Protein AF-A0A4Q3C299-F1 (afdb_monomer_lite)

Secondary structure (DSSP, 8-state):
-----------PPP-----------PPP----PPPPPPGGG--TT--PPPB-SSSSB--TTSS--HHHHHHHHHHHHHHHHHHT-TTS-S-HHHHHHHHHHHTHHHHHHHHHHHHHHHSSHHHHHHHHGGG-

Radius of gyration: 36.2 Å; chains: 1; bounding box: 97×66×63 Å

pLDDT: mean 80.95, std 15.82, range [38.06, 98.0]

Structure (mmCIF, N/CA/C/O backbone):
data_AF-A0A4Q3C299-F1
#
_entry.id   AF-A0A4Q3C299-F1
#
loop_
_atom_site.group_PDB
_atom_site.id
_atom_site.type_symbol
_atom_site.label_atom_id
_atom_site.label_alt_id
_atom_site.label_comp_id
_atom_site.label_asym_id
_atom_site.label_entity_id
_atom_site.label_seq_id
_atom_site.pdbx_PDB_ins_code
_atom_site.Cartn_x
_atom_site.Cartn_y
_atom_site.Cartn_z
_atom_site.occupancy
_atom_site.B_iso_or_equiv
_atom_site.auth_seq_id
_atom_site.auth_comp_id
_atom_site.auth_asym_id
_atom_site.auth_atom_id
_atom_site.pdbx_PDB_model_num
ATOM 1 N N . MET A 1 1 ? 81.603 49.453 -7.550 1.00 40.00 1 MET A N 1
ATOM 2 C CA . MET A 1 1 ? 82.226 50.198 -8.663 1.00 40.00 1 MET A CA 1
ATOM 3 C C . MET A 1 1 ? 81.881 49.449 -9.942 1.00 40.00 1 MET A C 1
ATOM 5 O O . MET A 1 1 ? 82.053 48.240 -9.929 1.00 40.00 1 MET A O 1
ATOM 9 N N . VAL A 1 2 ? 81.439 50.169 -10.985 1.00 38.06 2 VAL A N 1
ATOM 10 C CA . VAL A 1 2 ? 81.205 49.701 -12.375 1.00 38.06 2 VAL A CA 1
ATOM 11 C C . VAL A 1 2 ? 79.932 48.858 -12.584 1.00 38.06 2 VAL A C 1
ATOM 13 O O . VAL A 1 2 ? 79.671 47.953 -11.810 1.00 38.06 2 VAL A O 1
ATOM 16 N N . ALA A 1 3 ? 79.115 49.003 -13.626 1.00 38.19 3 ALA A N 1
ATOM 17 C CA . ALA A 1 3 ? 78.689 50.099 -14.504 1.00 38.19 3 ALA A CA 1
ATOM 18 C C . ALA A 1 3 ? 77.519 49.522 -15.337 1.00 38.19 3 ALA A C 1
ATOM 20 O O . ALA A 1 3 ? 77.477 48.330 -15.625 1.00 38.19 3 ALA A O 1
ATOM 21 N N . THR A 1 4 ? 76.572 50.380 -15.693 1.00 50.41 4 THR A N 1
ATOM 22 C CA . THR A 1 4 ? 75.413 50.185 -16.584 1.00 50.41 4 THR A CA 1
ATOM 23 C C . THR A 1 4 ? 75.704 49.503 -17.927 1.00 50.41 4 THR A C 1
ATOM 25 O O . THR A 1 4 ? 76.757 49.744 -18.507 1.00 50.41 4 THR A O 1
ATOM 28 N N . THR A 1 5 ? 74.712 48.787 -18.484 1.00 46.72 5 THR A N 1
ATOM 29 C CA . THR A 1 5 ? 74.227 48.871 -19.896 1.00 46.72 5 THR A CA 1
ATOM 30 C C . THR A 1 5 ? 73.040 47.900 -20.074 1.00 46.72 5 THR A C 1
ATOM 32 O O . THR A 1 5 ? 73.181 46.696 -19.919 1.00 46.72 5 THR A O 1
ATOM 35 N N . ALA A 1 6 ? 71.793 48.380 -20.087 1.00 48.09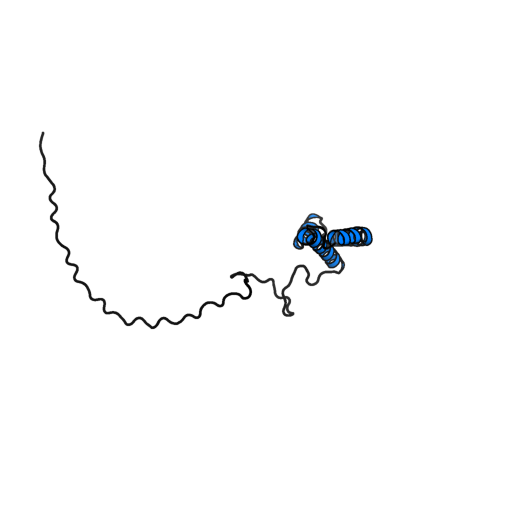 6 ALA A N 1
ATOM 36 C CA . ALA A 1 6 ? 71.033 48.815 -21.269 1.00 48.09 6 ALA A CA 1
ATOM 37 C C . ALA A 1 6 ? 70.837 47.697 -22.317 1.00 48.09 6 ALA A C 1
ATOM 39 O O . ALA A 1 6 ? 71.614 47.560 -23.256 1.00 48.09 6 ALA A O 1
ATOM 40 N N . ALA A 1 7 ? 69.767 46.915 -22.149 1.00 47.50 7 ALA A N 1
ATOM 41 C CA . ALA A 1 7 ? 69.290 45.960 -23.142 1.00 47.50 7 ALA A CA 1
ATOM 42 C C . ALA A 1 7 ? 68.418 46.680 -24.185 1.00 47.50 7 ALA A C 1
ATOM 44 O O . ALA A 1 7 ? 67.365 47.221 -23.849 1.00 47.50 7 ALA A O 1
ATOM 45 N N . VAL A 1 8 ? 68.843 46.662 -25.449 1.00 60.25 8 VAL A N 1
ATOM 46 C CA . VAL A 1 8 ? 68.015 47.017 -26.609 1.00 60.25 8 VAL A CA 1
ATOM 47 C C . VAL A 1 8 ? 67.795 45.734 -27.401 1.00 60.25 8 VAL A C 1
ATOM 49 O O . VAL A 1 8 ? 68.714 45.232 -28.043 1.00 60.25 8 VAL A O 1
ATOM 52 N N . VAL A 1 9 ? 66.587 45.177 -27.326 1.00 61.06 9 VAL A N 1
ATOM 53 C CA . VAL A 1 9 ? 66.168 44.053 -28.173 1.00 61.06 9 VAL A CA 1
ATOM 54 C C . VAL A 1 9 ? 65.402 44.633 -29.357 1.00 61.06 9 VAL A C 1
ATOM 56 O O . VAL A 1 9 ? 64.371 45.281 -29.195 1.00 61.06 9 VAL A O 1
ATOM 59 N N . LEU A 1 10 ? 65.963 44.434 -30.547 1.00 51.72 10 LEU A N 1
ATOM 60 C CA . LEU A 1 10 ? 65.418 44.854 -31.833 1.00 51.72 10 LEU A CA 1
ATOM 61 C C . LEU A 1 10 ? 64.078 44.148 -32.097 1.00 51.72 10 LEU A C 1
ATOM 63 O O . LEU A 1 10 ? 64.019 42.918 -32.136 1.00 51.72 10 LEU A O 1
ATOM 67 N N . LEU A 1 11 ? 63.013 44.923 -32.319 1.00 51.62 11 LEU A N 1
ATOM 68 C CA . LEU A 1 11 ? 61.767 44.408 -32.884 1.00 51.62 11 LEU A CA 1
ATOM 69 C C . LEU A 1 11 ? 62.016 44.032 -34.349 1.00 51.62 11 LEU A C 1
ATOM 71 O O . LEU A 1 11 ? 62.161 44.908 -35.200 1.00 51.62 11 LEU A O 1
ATOM 75 N N . THR A 1 12 ? 62.051 42.734 -34.650 1.00 55.22 12 THR A N 1
ATOM 76 C CA . THR A 1 12 ? 61.944 42.243 -36.029 1.00 55.22 12 THR A CA 1
ATOM 77 C C . THR A 1 12 ? 60.475 41.962 -36.326 1.00 55.22 12 THR A C 1
ATOM 79 O O . THR A 1 12 ? 59.771 41.291 -35.573 1.00 55.22 12 THR A O 1
ATOM 82 N N . SER A 1 13 ? 59.987 42.612 -37.376 1.00 45.16 13 SER A N 1
ATOM 83 C CA . SER A 1 13 ? 58.590 42.685 -37.771 1.00 45.16 13 SER A CA 1
ATOM 84 C C . SER A 1 13 ? 58.065 41.359 -38.318 1.00 45.16 13 SER A C 1
ATOM 86 O O . SER A 1 13 ? 58.754 40.608 -39.005 1.00 45.16 13 SER A O 1
ATOM 88 N N . CYS A 1 14 ? 56.788 41.112 -38.027 1.00 50.25 14 CYS A N 1
ATOM 89 C CA . CYS A 1 14 ? 55.979 40.032 -38.565 1.00 50.25 14 CYS A CA 1
ATOM 90 C C . CYS A 1 14 ? 56.080 39.933 -40.089 1.00 50.25 14 CYS A C 1
ATOM 92 O O . CYS A 1 14 ? 55.786 40.885 -40.812 1.00 50.25 14 CYS A O 1
ATOM 94 N N . THR A 1 15 ? 56.350 38.735 -40.597 1.00 52.12 15 THR A N 1
ATOM 95 C CA . THR A 1 15 ? 55.872 38.351 -41.928 1.00 52.12 15 THR A CA 1
ATOM 96 C C . THR A 1 15 ? 55.571 36.856 -41.943 1.00 52.12 15 THR A C 1
ATOM 98 O O . THR A 1 15 ? 56.350 36.044 -42.431 1.00 52.12 15 THR A O 1
ATOM 101 N N . GLN A 1 16 ? 54.421 36.461 -41.387 1.00 57.69 16 GLN A N 1
ATOM 102 C CA . GLN A 1 16 ? 53.835 35.180 -41.772 1.00 57.69 16 GLN A CA 1
ATOM 103 C C . GLN A 1 16 ? 53.196 35.352 -43.148 1.00 57.69 16 GLN A C 1
ATOM 105 O O . GLN A 1 16 ? 52.236 36.102 -43.322 1.00 57.69 16 GLN A O 1
ATOM 110 N N . LYS A 1 17 ? 53.743 34.646 -44.138 1.00 52.53 17 LYS A N 1
ATOM 111 C CA . LYS A 1 17 ? 53.082 34.437 -45.423 1.00 52.53 17 LYS A CA 1
ATOM 112 C C . LYS A 1 17 ? 51.781 33.687 -45.143 1.00 52.53 17 LYS A C 1
ATOM 114 O O . LYS A 1 17 ? 51.824 32.563 -44.649 1.00 52.53 17 LYS A O 1
ATOM 119 N N . ALA A 1 18 ? 50.639 34.312 -45.422 1.00 59.34 18 ALA A N 1
ATOM 120 C CA . ALA A 1 18 ? 49.352 33.642 -45.332 1.00 59.34 18 ALA A CA 1
ATOM 121 C C . ALA A 1 18 ? 49.357 32.459 -46.308 1.00 59.34 18 ALA A C 1
ATOM 123 O O . ALA A 1 18 ? 49.373 32.638 -47.528 1.00 59.34 18 ALA A O 1
ATOM 124 N N . VAL A 1 19 ? 49.392 31.241 -45.772 1.00 57.59 19 VAL A N 1
ATOM 125 C CA . VAL A 1 19 ? 49.053 30.050 -46.542 1.00 57.59 19 VAL A CA 1
ATOM 126 C C . VAL A 1 19 ? 47.555 30.155 -46.782 1.00 57.59 19 VAL A C 1
ATOM 128 O O . VAL A 1 19 ? 46.765 30.026 -45.848 1.00 57.59 19 VAL A O 1
ATOM 131 N N . GLN A 1 20 ? 47.163 30.458 -48.020 1.00 56.69 20 GLN A N 1
ATOM 132 C CA . GLN A 1 20 ? 45.782 30.269 -48.444 1.00 56.69 20 GLN A CA 1
ATOM 133 C C . GLN A 1 20 ? 45.464 28.787 -48.263 1.00 56.69 20 GLN A C 1
ATOM 135 O O . GLN A 1 20 ? 45.882 27.947 -49.058 1.00 56.69 20 GLN A O 1
ATOM 140 N N . SER A 1 21 ? 44.765 28.474 -47.173 1.00 50.84 21 SER A N 1
ATOM 141 C CA . SER A 1 21 ? 44.136 27.178 -46.985 1.00 50.84 21 SER A CA 1
ATOM 142 C C . SER A 1 21 ? 43.103 27.045 -48.096 1.00 50.84 21 SER A C 1
ATOM 144 O O . SER A 1 21 ? 42.103 27.765 -48.118 1.00 50.84 21 SER A O 1
ATOM 146 N N . THR A 1 22 ? 43.389 26.194 -49.077 1.00 56.97 22 THR A N 1
ATOM 147 C CA . THR A 1 22 ? 42.405 25.765 -50.064 1.00 56.97 22 THR A CA 1
ATOM 148 C C . THR A 1 22 ? 41.244 25.162 -49.289 1.00 56.97 22 THR A C 1
ATOM 150 O O . THR A 1 22 ? 41.402 24.113 -48.666 1.00 56.97 22 THR A O 1
ATOM 153 N N . ALA A 1 23 ? 40.102 25.849 -49.272 1.00 59.06 23 ALA A N 1
ATOM 154 C CA . ALA A 1 23 ? 38.892 25.333 -48.661 1.00 59.06 23 ALA A CA 1
ATOM 155 C C . ALA A 1 23 ? 38.488 24.059 -49.411 1.00 59.06 23 ALA A C 1
ATOM 157 O O . ALA A 1 23 ? 37.928 24.118 -50.505 1.00 59.06 23 ALA A O 1
ATOM 158 N N . THR A 1 24 ? 38.810 22.897 -48.844 1.00 63.53 24 THR A N 1
ATOM 159 C CA . THR A 1 24 ? 38.186 21.639 -49.244 1.00 63.53 24 THR A CA 1
ATOM 160 C C . THR A 1 24 ? 36.678 21.827 -49.073 1.00 63.53 24 THR A C 1
ATOM 162 O O . THR A 1 24 ? 36.270 22.303 -48.009 1.00 63.53 24 THR A O 1
ATOM 165 N N . PRO A 1 25 ? 35.835 21.515 -50.074 1.00 66.56 25 PRO A N 1
ATOM 166 C CA . PRO A 1 25 ? 34.393 21.619 -49.908 1.00 66.56 25 PRO A CA 1
ATOM 167 C C . PRO A 1 25 ? 33.977 20.755 -48.716 1.00 66.56 25 PRO A C 1
ATOM 169 O O . PRO A 1 25 ? 34.169 19.538 -48.725 1.00 66.56 25 PRO A O 1
ATOM 172 N N . THR A 1 26 ? 33.468 21.404 -47.665 1.00 64.69 26 THR A N 1
ATOM 173 C CA . THR A 1 26 ? 32.922 20.738 -46.482 1.00 64.69 26 THR A CA 1
ATOM 174 C C . THR A 1 26 ? 31.877 19.732 -46.965 1.00 64.69 26 THR A C 1
ATOM 176 O O . THR A 1 26 ? 30.937 20.148 -47.650 1.00 64.69 26 THR A O 1
ATOM 179 N N . PRO A 1 27 ? 32.016 18.429 -46.656 1.00 72.00 27 PRO A N 1
ATOM 180 C CA . PRO A 1 27 ? 30.968 17.460 -46.935 1.00 72.00 27 PRO A CA 1
ATOM 181 C C . PRO A 1 27 ? 29.654 17.998 -46.359 1.00 72.00 27 PRO A C 1
ATOM 183 O O . PRO A 1 27 ? 29.675 18.495 -45.227 1.00 72.00 27 PRO A O 1
ATOM 186 N N . PRO A 1 28 ? 28.533 17.961 -47.102 1.00 71.25 28 PRO A N 1
ATOM 187 C CA . PRO A 1 28 ? 27.258 18.411 -46.568 1.00 71.25 28 PRO A CA 1
ATOM 188 C C . PRO A 1 28 ? 27.030 17.697 -45.239 1.00 71.25 28 PRO A C 1
ATOM 190 O O . PRO A 1 28 ? 27.139 16.471 -45.170 1.00 71.25 28 PRO A O 1
ATOM 193 N N . ALA A 1 29 ? 26.808 18.476 -44.178 1.00 70.25 29 ALA A N 1
ATOM 194 C CA . ALA A 1 29 ? 26.559 17.935 -42.854 1.00 70.25 29 ALA A CA 1
ATOM 195 C C . ALA A 1 29 ? 25.430 16.910 -42.983 1.00 70.25 29 ALA A C 1
ATOM 197 O O . ALA A 1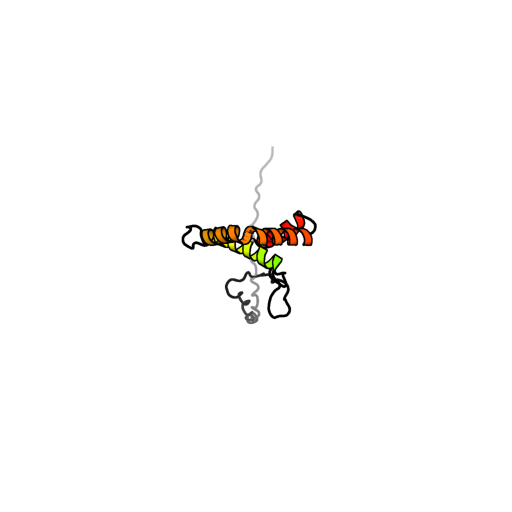 29 ? 24.313 17.265 -43.362 1.00 70.25 29 ALA A O 1
ATOM 198 N N . ALA A 1 30 ? 25.737 15.634 -42.734 1.00 67.81 30 ALA A N 1
ATOM 199 C CA . ALA A 1 30 ? 24.706 14.618 -42.664 1.00 67.81 30 ALA A CA 1
ATOM 200 C C . ALA A 1 30 ? 23.709 15.087 -41.602 1.00 67.81 30 ALA A C 1
ATOM 202 O O . ALA A 1 30 ? 24.092 15.355 -40.460 1.00 67.81 30 ALA A O 1
ATOM 203 N N . THR A 1 31 ? 22.448 15.252 -41.989 1.00 64.06 31 THR A N 1
ATOM 204 C CA . THR A 1 31 ? 21.362 15.570 -41.070 1.00 64.06 31 THR A CA 1
ATOM 205 C C . THR A 1 31 ? 21.177 14.374 -40.146 1.00 64.06 31 THR A C 1
ATOM 207 O O . THR A 1 31 ? 20.426 13.446 -40.434 1.00 64.06 31 THR A O 1
ATOM 210 N N . VAL A 1 32 ? 21.917 14.351 -39.036 1.00 68.38 32 VAL A N 1
ATOM 211 C CA . VAL A 1 32 ? 21.690 13.378 -37.970 1.00 68.38 32 VAL A CA 1
ATOM 212 C C . VAL A 1 32 ? 20.288 13.657 -37.449 1.00 68.38 32 VAL A C 1
ATOM 214 O O . VAL A 1 32 ? 20.020 14.751 -36.951 1.00 68.38 32 VAL A O 1
ATOM 217 N N . ALA A 1 33 ? 19.379 12.698 -37.622 1.00 75.00 33 ALA A N 1
ATOM 218 C CA . ALA A 1 33 ? 18.033 12.819 -37.087 1.00 75.00 33 ALA A CA 1
ATOM 219 C C . ALA A 1 33 ? 18.134 13.103 -35.581 1.00 75.00 33 ALA A C 1
ATOM 221 O O . ALA A 1 33 ? 18.889 12.434 -34.867 1.00 75.00 33 ALA A O 1
ATOM 222 N N . SER A 1 34 ? 17.416 14.119 -35.104 1.00 72.19 34 SER A N 1
ATOM 223 C CA . SER A 1 34 ? 17.376 14.450 -33.683 1.00 72.19 34 SER A CA 1
ATOM 224 C C . SER A 1 34 ? 16.924 13.224 -32.889 1.00 72.19 34 SER A C 1
ATOM 226 O O . SER A 1 34 ? 15.985 12.526 -33.282 1.00 72.19 34 SER A O 1
ATOM 228 N N . ARG A 1 35 ? 17.618 12.935 -31.778 1.00 72.94 35 ARG A N 1
ATOM 229 C CA . ARG A 1 35 ? 17.253 11.826 -30.887 1.00 72.94 35 ARG A CA 1
ATOM 230 C C . ARG A 1 35 ? 15.765 11.961 -30.525 1.00 72.94 35 ARG A C 1
ATOM 232 O O . ARG A 1 35 ? 15.374 13.048 -30.095 1.00 72.94 35 ARG A O 1
ATOM 239 N N . PRO A 1 36 ? 14.955 10.895 -30.655 1.00 73.56 36 PRO A N 1
ATOM 240 C CA . PRO A 1 36 ? 13.569 10.923 -30.211 1.00 73.56 36 PRO A CA 1
ATOM 241 C C . PRO A 1 36 ? 13.501 11.336 -28.740 1.00 73.56 36 PRO A C 1
ATOM 243 O O . PRO A 1 36 ? 14.167 10.736 -27.894 1.00 73.56 36 PRO A O 1
ATOM 246 N N . THR A 1 37 ? 12.727 12.376 -28.438 1.00 76.94 37 THR A N 1
ATOM 247 C CA . THR A 1 37 ? 12.467 12.787 -27.057 1.00 76.94 37 THR A CA 1
ATOM 248 C C . THR A 1 37 ? 11.545 11.757 -26.403 1.00 76.94 37 THR A C 1
ATOM 250 O O . THR A 1 37 ? 10.579 11.331 -27.048 1.00 76.94 37 THR A O 1
ATOM 253 N N . PRO A 1 38 ? 11.803 11.339 -25.150 1.00 76.44 38 PRO A N 1
ATOM 254 C CA . PRO A 1 38 ? 10.917 10.417 -24.458 1.00 76.44 38 PRO A CA 1
ATOM 255 C C . PRO A 1 38 ? 9.485 10.975 -24.404 1.00 76.44 38 PRO A C 1
ATOM 257 O O . PRO A 1 38 ? 9.295 12.169 -24.144 1.00 76.44 38 PRO A O 1
ATOM 260 N N . PRO A 1 39 ? 8.459 10.144 -24.642 1.00 78.56 39 PRO A N 1
ATOM 261 C CA . PRO A 1 39 ? 7.078 10.594 -24.568 1.00 78.56 39 PRO A CA 1
ATOM 262 C C . PRO A 1 39 ? 6.714 11.007 -23.135 1.00 78.56 39 PRO A C 1
ATOM 264 O O . PRO A 1 39 ? 7.211 10.440 -22.162 1.00 78.56 39 PRO A O 1
ATOM 267 N N . ALA A 1 40 ? 5.813 11.986 -23.013 1.00 74.88 40 ALA A N 1
ATOM 268 C CA . ALA A 1 40 ? 5.146 12.354 -21.759 1.00 74.88 40 ALA A CA 1
ATOM 269 C C . ALA A 1 40 ? 6.075 12.663 -20.559 1.00 74.88 40 ALA A C 1
ATOM 271 O O . ALA A 1 40 ? 5.719 12.388 -19.416 1.00 74.88 40 ALA A O 1
ATOM 272 N N . GLY A 1 41 ? 7.257 13.243 -20.797 1.00 68.62 41 GLY A N 1
ATOM 273 C CA . GLY A 1 41 ? 8.168 13.642 -19.715 1.00 68.62 41 GLY A CA 1
ATOM 274 C C . GLY A 1 41 ? 8.877 12.472 -19.026 1.00 68.62 41 GLY A C 1
ATOM 275 O O . GLY A 1 41 ? 9.349 12.619 -17.899 1.00 68.62 41 GLY A O 1
ATOM 276 N N . ALA A 1 42 ? 8.952 11.310 -19.681 1.00 79.88 42 ALA A N 1
ATOM 277 C CA . ALA A 1 42 ? 9.747 10.197 -19.186 1.00 79.88 42 ALA A CA 1
ATOM 278 C C . ALA A 1 42 ? 11.233 10.585 -19.078 1.00 79.88 42 ALA A C 1
ATOM 280 O O . ALA A 1 42 ? 11.777 11.294 -19.923 1.00 79.88 42 ALA A O 1
ATOM 281 N N . TYR A 1 43 ? 11.889 10.110 -18.019 1.00 80.44 43 TYR A N 1
ATOM 282 C CA . TYR A 1 43 ? 13.308 10.370 -17.786 1.00 80.44 43 TYR A CA 1
ATOM 283 C C . TYR A 1 43 ? 14.161 9.744 -18.901 1.00 80.44 43 TYR A C 1
ATOM 285 O O . TYR A 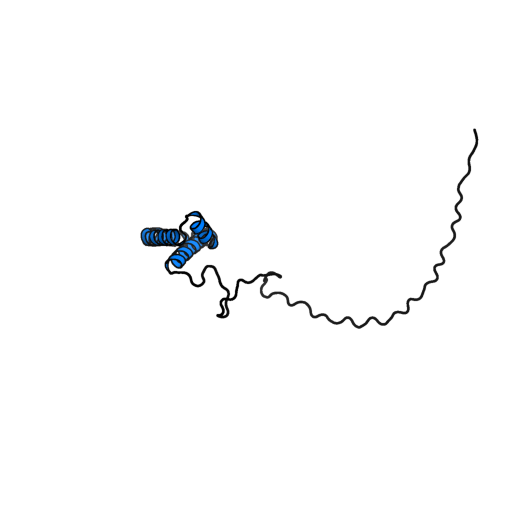1 43 ? 13.929 8.591 -19.269 1.00 80.44 43 TYR A O 1
ATOM 293 N N . ASP A 1 44 ? 15.196 10.452 -19.366 1.00 78.56 44 ASP A N 1
ATOM 294 C CA . ASP A 1 44 ? 16.060 10.025 -20.487 1.00 78.56 44 ASP A CA 1
ATOM 295 C C . ASP A 1 44 ? 16.717 8.644 -20.297 1.00 78.56 44 ASP A C 1
ATOM 297 O O . ASP A 1 44 ? 17.133 8.014 -21.266 1.00 78.56 44 ASP A O 1
ATOM 301 N N . ASN A 1 45 ? 16.806 8.161 -19.054 1.00 81.56 45 ASN A N 1
ATOM 302 C CA . ASN A 1 45 ? 17.404 6.875 -18.690 1.00 81.56 45 ASN A CA 1
ATOM 303 C C . ASN A 1 45 ? 16.480 6.037 -17.793 1.00 81.56 45 ASN A C 1
ATOM 305 O O . ASN A 1 45 ? 16.950 5.361 -16.874 1.00 81.56 45 ASN A O 1
ATOM 309 N N . LEU A 1 46 ? 15.164 6.107 -18.013 1.00 84.69 46 LEU A N 1
ATOM 310 C CA . LEU A 1 46 ? 14.205 5.291 -17.274 1.00 84.69 46 LEU A CA 1
ATOM 311 C C . LEU A 1 46 ? 14.534 3.797 -17.443 1.00 84.69 46 LEU A C 1
ATOM 313 O O . LEU A 1 46 ? 14.359 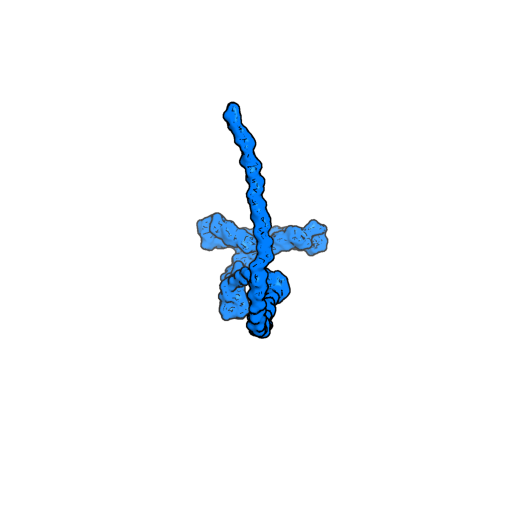3.220 -18.515 1.00 84.69 46 LEU A O 1
ATOM 317 N N . LYS A 1 47 ? 15.004 3.161 -16.365 1.00 86.62 47 LYS A N 1
ATOM 318 C CA . LYS A 1 47 ? 15.168 1.707 -16.308 1.00 86.62 47 LYS A CA 1
ATOM 319 C C . LYS A 1 47 ? 13.822 1.083 -15.994 1.00 86.62 47 LYS A C 1
ATOM 321 O O . LY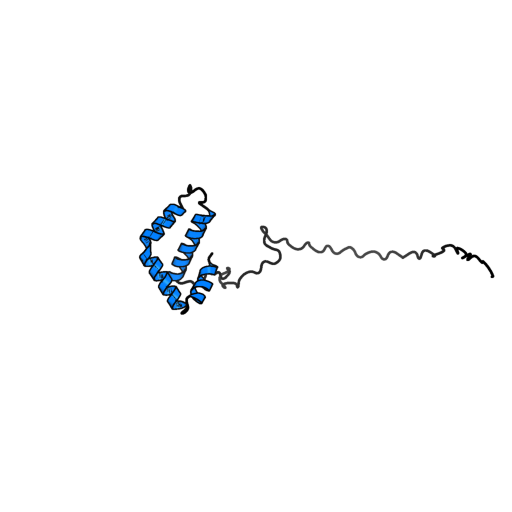S A 1 47 ? 13.303 1.241 -14.891 1.00 86.62 47 LYS A O 1
ATOM 326 N N . LEU A 1 48 ? 13.266 0.387 -16.974 1.00 84.94 48 LEU A N 1
ATOM 327 C CA . LEU A 1 48 ? 12.012 -0.325 -16.797 1.00 84.94 48 LEU A CA 1
ATOM 328 C C . LEU A 1 48 ? 12.250 -1.593 -15.962 1.00 84.94 48 LEU A C 1
ATOM 330 O O . LEU A 1 48 ? 13.322 -2.202 -16.073 1.00 84.94 48 LEU A O 1
ATOM 334 N N . PRO A 1 49 ? 11.279 -2.003 -15.128 1.00 87.62 49 PRO A N 1
ATOM 335 C CA . PRO A 1 49 ? 11.332 -3.297 -14.464 1.00 87.62 49 PRO A CA 1
ATOM 336 C C . PRO A 1 49 ? 11.394 -4.443 -15.489 1.00 87.62 49 PRO A C 1
ATOM 338 O O . PRO A 1 49 ? 11.150 -4.233 -16.680 1.00 87.62 49 PRO A O 1
ATOM 341 N N . PRO A 1 50 ? 11.685 -5.678 -15.057 1.00 90.62 50 PRO A N 1
ATOM 342 C CA . PRO A 1 50 ? 11.578 -6.841 -15.929 1.00 90.62 50 PRO A CA 1
ATOM 343 C C . PRO A 1 50 ? 10.174 -6.961 -16.543 1.00 90.62 50 PRO A C 1
ATOM 345 O O . PRO A 1 50 ? 9.171 -6.759 -15.852 1.00 90.62 50 PRO A O 1
ATOM 348 N N . ALA A 1 51 ? 10.105 -7.303 -17.832 1.00 91.25 51 ALA A N 1
ATOM 349 C CA . ALA A 1 51 ? 8.839 -7.593 -18.499 1.00 91.25 51 ALA A CA 1
ATOM 350 C C . ALA A 1 51 ? 8.168 -8.822 -17.865 1.00 91.25 51 ALA A C 1
ATOM 352 O O . ALA A 1 51 ? 8.842 -9.774 -17.470 1.00 91.25 51 ALA A O 1
ATOM 353 N N . ASP A 1 52 ? 6.841 -8.815 -17.788 1.00 88.88 52 ASP A N 1
ATOM 354 C CA . ASP A 1 52 ? 6.057 -9.917 -17.212 1.00 88.88 52 ASP A CA 1
ATOM 355 C C . ASP A 1 52 ? 5.700 -11.024 -18.226 1.00 88.88 52 ASP A C 1
ATOM 357 O O . ASP A 1 52 ? 5.086 -12.027 -17.863 1.00 88.88 52 ASP A O 1
ATOM 361 N N . GLY A 1 53 ? 6.069 -10.845 -19.500 1.00 90.56 53 GLY A N 1
ATOM 362 C CA . GLY A 1 53 ? 5.732 -11.757 -20.600 1.00 90.56 53 GLY A CA 1
ATOM 363 C C . GLY A 1 53 ? 4.291 -11.637 -21.119 1.00 90.56 53 GLY A C 1
ATOM 364 O O . GLY A 1 53 ? 3.913 -12.380 -22.019 1.00 90.56 53 GLY A O 1
ATOM 365 N N . LYS A 1 54 ? 3.494 -10.700 -20.590 1.00 88.19 54 LYS A N 1
ATOM 366 C CA . LYS A 1 54 ? 2.078 -10.454 -20.925 1.00 88.19 54 LYS A CA 1
ATOM 367 C C . LYS A 1 54 ? 1.839 -9.053 -21.505 1.00 88.19 54 LYS A C 1
ATOM 369 O O . LYS A 1 54 ? 0.703 -8.595 -21.574 1.00 88.19 54 LYS A O 1
ATOM 374 N N . GLY A 1 55 ? 2.906 -8.376 -21.930 1.00 87.31 55 GLY A N 1
ATOM 375 C CA . GLY A 1 55 ? 2.856 -6.998 -22.430 1.00 87.31 55 GLY A CA 1
ATOM 376 C C . GLY A 1 55 ? 2.951 -5.932 -21.334 1.00 87.31 55 GLY A C 1
ATOM 377 O O . GLY A 1 55 ? 2.726 -4.760 -21.623 1.00 87.31 55 GLY A O 1
ATOM 378 N N . GLY A 1 56 ? 3.290 -6.320 -20.100 1.00 89.50 56 GLY A N 1
ATOM 379 C CA . GLY A 1 56 ? 3.477 -5.426 -18.964 1.00 89.50 56 GLY A CA 1
ATOM 380 C C . GLY A 1 56 ? 4.843 -5.576 -18.291 1.00 89.50 56 GLY A C 1
ATOM 381 O O . GLY A 1 56 ? 5.773 -6.210 -18.800 1.00 89.50 56 GLY A O 1
ATOM 382 N N . TYR A 1 57 ? 4.953 -4.969 -17.112 1.00 91.12 57 TYR A N 1
ATOM 383 C CA . TYR A 1 57 ? 6.144 -4.991 -16.269 1.00 91.12 57 TYR A CA 1
ATOM 384 C C . TYR A 1 57 ? 5.806 -5.591 -14.913 1.00 91.12 57 TYR A C 1
ATOM 386 O O . TYR A 1 57 ? 4.743 -5.321 -14.351 1.00 91.12 57 TYR A O 1
ATOM 394 N N . ARG A 1 58 ? 6.730 -6.378 -14.360 1.00 90.75 58 ARG A N 1
ATOM 395 C CA . ARG A 1 58 ? 6.564 -6.934 -13.021 1.00 90.75 58 ARG A CA 1
ATOM 396 C C . ARG A 1 58 ? 6.668 -5.817 -11.983 1.00 90.75 58 ARG A C 1
ATOM 398 O O . ARG A 1 58 ? 7.626 -5.046 -11.978 1.00 90.75 58 ARG A O 1
ATOM 405 N N . THR A 1 59 ? 5.682 -5.748 -11.100 1.00 87.88 59 THR A N 1
ATOM 406 C CA . THR A 1 59 ? 5.613 -4.788 -9.993 1.00 87.88 59 THR A CA 1
ATOM 407 C C . THR A 1 59 ? 5.526 -5.530 -8.665 1.00 87.88 59 THR A C 1
ATOM 409 O O . THR A 1 59 ? 5.332 -6.746 -8.633 1.00 87.88 59 THR A O 1
ATOM 412 N N . ILE A 1 60 ? 5.601 -4.790 -7.558 1.00 88.38 60 ILE A N 1
ATOM 413 C CA . ILE A 1 60 ? 5.336 -5.335 -6.221 1.00 88.38 60 ILE A CA 1
ATOM 414 C C . ILE A 1 60 ? 3.914 -5.914 -6.089 1.00 88.38 60 ILE A C 1
ATOM 416 O O . ILE A 1 60 ? 3.673 -6.739 -5.223 1.00 88.38 60 ILE A O 1
ATOM 420 N N . ASN A 1 61 ? 2.980 -5.540 -6.974 1.00 89.81 61 ASN A N 1
ATOM 421 C CA . ASN A 1 61 ? 1.614 -6.072 -7.011 1.00 89.81 61 ASN A CA 1
ATOM 422 C C . ASN A 1 61 ? 1.430 -7.253 -7.984 1.00 89.81 61 ASN A C 1
ATOM 424 O O . ASN A 1 61 ? 0.301 -7.663 -8.248 1.00 89.81 61 ASN A O 1
ATOM 428 N N . SER A 1 62 ? 2.509 -7.792 -8.558 1.00 90.69 62 SER A N 1
ATOM 429 C CA . SER A 1 62 ? 2.439 -8.899 -9.519 1.00 90.69 62 SER A CA 1
ATOM 430 C C . SER A 1 62 ? 2.509 -10.264 -8.830 1.00 90.69 62 SER A C 1
ATOM 432 O O . SER A 1 62 ? 3.464 -10.546 -8.110 1.00 90.69 62 SER A O 1
ATOM 434 N N . ASP A 1 63 ? 1.541 -11.136 -9.133 1.00 89.56 63 ASP A N 1
ATOM 435 C CA . ASP A 1 63 ? 1.434 -12.516 -8.622 1.00 89.56 63 ASP A CA 1
ATOM 436 C C . ASP A 1 63 ? 1.458 -12.623 -7.082 1.00 89.56 63 ASP A C 1
ATOM 438 O O . ASP A 1 63 ? 2.057 -13.541 -6.517 1.00 89.56 63 ASP A O 1
ATOM 442 N N . ILE A 1 64 ? 0.823 -11.669 -6.399 1.00 91.12 64 ILE A N 1
ATOM 443 C CA . ILE A 1 64 ? 0.728 -11.643 -4.935 1.00 91.12 64 ILE A CA 1
ATOM 444 C C . ILE A 1 64 ? -0.457 -12.470 -4.424 1.00 91.12 64 ILE A C 1
ATOM 446 O O . ILE A 1 64 ? -1.453 -12.660 -5.122 1.00 91.12 64 ILE A O 1
ATOM 450 N N . SER A 1 65 ? -0.357 -12.955 -3.186 1.00 91.81 65 SER A N 1
ATOM 451 C CA . SER A 1 65 ? -1.469 -13.653 -2.523 1.00 91.81 65 SER A CA 1
ATOM 452 C C . SER A 1 65 ? -2.584 -12.687 -2.102 1.00 91.81 65 SER A C 1
ATOM 454 O O . SER A 1 65 ? -2.327 -11.502 -1.896 1.00 91.81 65 SER A O 1
ATOM 456 N N . ASP A 1 66 ? -3.798 -13.190 -1.860 1.00 92.44 66 ASP A N 1
ATOM 457 C CA . ASP A 1 66 ? -4.909 -12.373 -1.331 1.00 92.44 66 ASP A CA 1
ATOM 458 C C . ASP A 1 66 ? -4.560 -11.694 0.006 1.00 92.44 66 ASP A C 1
ATOM 460 O O . ASP A 1 66 ? -4.982 -10.573 0.291 1.00 92.44 66 ASP A O 1
ATOM 464 N N . VAL A 1 67 ? -3.754 -12.369 0.830 1.00 91.50 67 VAL A N 1
ATOM 465 C CA . VAL A 1 67 ? -3.266 -11.855 2.116 1.00 91.50 67 VAL A CA 1
ATOM 466 C C . VAL A 1 67 ? -2.341 -10.654 1.917 1.00 91.50 67 VAL A C 1
ATOM 468 O O . VAL A 1 67 ? -2.497 -9.633 2.589 1.00 91.50 67 VAL A O 1
ATOM 471 N N . GLU A 1 68 ? -1.411 -10.766 0.972 1.00 90.88 68 GLU A N 1
ATOM 472 C CA . GLU A 1 68 ? -0.475 -9.703 0.606 1.00 90.88 68 GLU A CA 1
ATOM 473 C C . GLU A 1 68 ? -1.210 -8.535 -0.071 1.00 90.88 68 GLU A C 1
ATOM 475 O O . GLU A 1 68 ? -1.007 -7.378 0.296 1.00 90.88 68 GLU A O 1
ATOM 480 N N . ALA A 1 69 ? -2.171 -8.827 -0.953 1.00 91.81 69 ALA A N 1
ATOM 481 C CA . ALA A 1 69 ? -3.025 -7.825 -1.586 1.00 91.81 69 ALA A CA 1
ATOM 482 C C . ALA A 1 69 ? -3.846 -7.030 -0.559 1.00 91.81 69 ALA A C 1
ATOM 484 O O . ALA A 1 69 ? -3.945 -5.805 -0.653 1.00 91.81 69 ALA A O 1
ATOM 485 N N . MET A 1 70 ? -4.394 -7.695 0.465 1.00 91.50 70 MET A N 1
ATOM 486 C CA . MET A 1 70 ? -5.110 -7.015 1.547 1.00 91.50 70 MET A CA 1
ATOM 487 C C . MET A 1 70 ? -4.188 -6.083 2.344 1.00 91.50 70 MET A C 1
ATOM 489 O O . MET A 1 70 ? -4.608 -4.997 2.758 1.00 91.50 70 MET A O 1
ATOM 493 N N . TRP A 1 71 ? -2.928 -6.476 2.547 1.00 88.94 71 TRP A N 1
ATOM 494 C CA . TRP A 1 71 ? -1.939 -5.607 3.173 1.00 88.94 71 TRP A CA 1
ATOM 495 C C . TRP A 1 71 ? -1.586 -4.402 2.286 1.00 88.94 71 TRP A C 1
ATOM 497 O O . TRP A 1 71 ? -1.602 -3.271 2.770 1.00 88.94 71 TRP A O 1
ATOM 507 N N . HIS A 1 72 ? -1.369 -4.605 0.984 1.00 92.06 72 HIS A N 1
ATOM 508 C CA . HIS A 1 72 ? -1.091 -3.518 0.036 1.00 92.06 72 HIS A CA 1
ATOM 509 C C . HIS A 1 72 ? -2.254 -2.521 -0.043 1.00 92.06 72 HIS A C 1
ATOM 511 O O . HIS A 1 72 ? -2.033 -1.310 -0.030 1.00 92.06 72 HIS A O 1
ATOM 517 N N . LEU A 1 73 ? -3.499 -3.009 -0.031 1.00 92.25 73 LEU A N 1
ATOM 518 C CA . LEU A 1 73 ? -4.694 -2.165 0.018 1.00 92.25 73 LEU A CA 1
ATOM 519 C C . LEU A 1 73 ? -4.723 -1.295 1.281 1.00 92.25 73 LEU A C 1
ATOM 521 O O . LEU A 1 73 ? -5.014 -0.100 1.209 1.00 92.25 73 LEU A O 1
ATOM 525 N N . ARG A 1 74 ? -4.406 -1.876 2.445 1.00 93.62 74 ARG A N 1
ATOM 526 C CA . ARG A 1 74 ? -4.312 -1.126 3.704 1.00 93.62 74 ARG A CA 1
ATOM 527 C C . ARG A 1 74 ? -3.268 -0.008 3.594 1.00 93.62 74 ARG A C 1
ATOM 529 O O . ARG A 1 74 ? -3.574 1.121 3.979 1.00 93.62 74 ARG A O 1
ATOM 536 N N . SER A 1 75 ? -2.074 -0.306 3.079 1.00 92.81 75 SER A N 1
ATOM 537 C CA . SER A 1 75 ? -1.002 0.682 2.902 1.00 92.81 75 SER A CA 1
ATOM 538 C C . SER A 1 75 ? -1.414 1.804 1.945 1.00 92.81 75 SER A C 1
ATOM 540 O O . SER A 1 75 ? -1.299 2.978 2.295 1.00 92.81 75 SER A O 1
ATOM 542 N N . ALA A 1 76 ? -2.002 1.468 0.793 1.00 94.12 76 ALA A N 1
ATOM 543 C CA . ALA A 1 76 ? -2.471 2.449 -0.185 1.00 94.12 76 ALA A CA 1
ATOM 544 C C . ALA A 1 76 ? -3.518 3.411 0.402 1.00 94.12 76 ALA A C 1
ATOM 546 O O . ALA A 1 76 ? -3.446 4.621 0.189 1.00 94.12 76 ALA A O 1
ATOM 547 N N . LEU A 1 77 ? -4.468 2.899 1.193 1.00 95.31 77 LEU A N 1
ATOM 548 C CA . LEU A 1 77 ? -5.480 3.732 1.852 1.00 95.31 77 LEU A CA 1
ATOM 549 C C . LEU A 1 77 ? -4.890 4.628 2.948 1.00 95.31 77 LEU A C 1
ATOM 551 O O . LEU A 1 77 ? -5.389 5.733 3.161 1.00 95.31 77 LEU A O 1
ATOM 555 N N . ASN A 1 78 ? -3.816 4.195 3.614 1.00 94.75 78 ASN A N 1
ATOM 556 C CA . ASN A 1 78 ? -3.087 5.054 4.542 1.00 94.75 78 ASN A CA 1
ATOM 557 C C . ASN A 1 78 ? -2.426 6.231 3.813 1.00 94.75 78 ASN A C 1
ATOM 559 O O . ASN A 1 78 ? -2.619 7.378 4.215 1.00 94.75 78 ASN A O 1
ATOM 563 N N . VAL A 1 79 ? -1.719 5.957 2.713 1.00 95.19 79 VAL A N 1
ATOM 564 C CA . VAL A 1 79 ? -1.096 6.998 1.884 1.00 95.19 79 VAL A CA 1
ATOM 565 C C . VAL A 1 79 ? -2.157 7.939 1.312 1.00 95.19 79 VAL A C 1
ATOM 567 O O . VAL A 1 79 ? -1.989 9.153 1.376 1.00 95.19 79 VAL A O 1
ATOM 570 N N . ALA A 1 80 ? -3.288 7.419 0.831 1.00 95.75 80 ALA A N 1
ATOM 571 C CA . ALA A 1 80 ? -4.391 8.241 0.333 1.00 95.75 80 ALA A CA 1
ATOM 572 C C . ALA A 1 80 ? -4.984 9.148 1.426 1.00 95.75 80 ALA A C 1
ATOM 574 O O . ALA A 1 80 ? -5.242 10.326 1.179 1.00 95.75 80 ALA A O 1
ATOM 575 N N . ALA A 1 81 ? -5.152 8.639 2.650 1.00 95.94 81 ALA A N 1
ATOM 576 C CA . ALA A 1 81 ? -5.619 9.450 3.771 1.00 95.94 81 ALA A CA 1
ATOM 577 C C . ALA A 1 81 ? -4.651 10.606 4.097 1.00 95.94 81 ALA A C 1
ATOM 579 O O . ALA A 1 81 ? -5.104 11.701 4.421 1.00 95.94 81 ALA A O 1
ATOM 580 N N . LEU A 1 82 ? -3.334 10.393 3.973 1.00 94.19 82 LEU A N 1
ATOM 581 C CA . LEU A 1 82 ? -2.310 11.411 4.253 1.00 94.19 82 LEU A CA 1
ATOM 582 C C . LEU A 1 82 ? -2.112 12.412 3.104 1.00 94.19 82 LEU A C 1
ATOM 584 O O . LEU A 1 82 ? -1.938 13.611 3.338 1.00 94.19 82 LEU A O 1
ATOM 588 N N . SER A 1 83 ? -2.112 11.916 1.869 1.00 95.19 83 SER A N 1
ATOM 589 C CA . SER A 1 83 ? -1.721 12.675 0.678 1.00 95.19 83 SER A CA 1
ATOM 590 C C . SER A 1 83 ? -2.903 13.342 -0.016 1.00 95.19 83 SER A C 1
ATOM 592 O O . SER A 1 83 ? -2.752 14.435 -0.558 1.00 95.19 83 SER A O 1
ATOM 594 N N . CYS A 1 84 ? -4.080 12.712 0.000 1.00 95.06 84 CYS A N 1
ATOM 595 C CA . CYS A 1 84 ? -5.247 13.188 -0.744 1.00 95.06 84 CYS A CA 1
ATOM 596 C C . CYS A 1 84 ? -6.246 13.939 0.143 1.00 95.06 84 CYS A C 1
ATOM 598 O O . CYS A 1 84 ? -6.872 14.887 -0.320 1.00 95.06 84 CYS A O 1
ATOM 600 N N . ASP A 1 85 ? -6.389 13.568 1.418 1.00 95.19 85 ASP A N 1
ATOM 601 C CA . ASP A 1 85 ? -7.443 14.096 2.300 1.00 95.19 85 ASP A CA 1
ATOM 602 C C . ASP A 1 85 ? -6.928 15.089 3.349 1.00 95.19 85 ASP A C 1
ATOM 604 O O . ASP A 1 85 ? -7.397 15.139 4.484 1.00 95.19 85 ASP A O 1
ATOM 608 N N . ARG A 1 86 ? -5.955 15.924 2.967 1.00 87.69 86 ARG A N 1
ATOM 609 C CA . ARG A 1 86 ? -5.282 16.858 3.886 1.00 87.69 86 ARG A CA 1
ATOM 610 C C . ARG A 1 86 ? -6.242 17.837 4.581 1.00 87.69 86 ARG A C 1
ATOM 612 O O . ARG A 1 86 ? -5.962 18.261 5.697 1.00 87.69 86 ARG A O 1
ATOM 619 N N . SER A 1 87 ? -7.366 18.190 3.950 1.00 91.31 87 SER A N 1
ATOM 620 C CA . SER A 1 87 ? -8.408 19.038 4.552 1.00 91.31 87 SER A CA 1
ATOM 621 C C . SER A 1 87 ? -9.591 18.258 5.143 1.00 91.31 87 SER A C 1
ATOM 623 O O . SER A 1 87 ? -10.564 18.886 5.553 1.00 91.31 87 SER A O 1
ATOM 625 N N . GLY A 1 88 ? -9.579 16.922 5.095 1.00 89.62 88 GLY A N 1
ATOM 626 C CA . GLY A 1 88 ? -10.668 16.052 5.564 1.00 89.62 88 GLY A CA 1
ATOM 627 C C . GLY A 1 88 ? -11.958 16.089 4.730 1.00 89.62 88 GLY A C 1
ATOM 628 O O . GLY A 1 88 ? -12.959 15.493 5.122 1.00 89.62 88 GLY A O 1
ATOM 629 N N . LYS A 1 89 ? -11.977 16.810 3.601 1.00 93.62 89 LYS A N 1
ATOM 630 C CA . LYS A 1 89 ? -13.193 17.035 2.796 1.00 93.62 89 LYS A CA 1
ATOM 631 C C . LYS A 1 89 ? -13.545 15.851 1.901 1.00 93.62 89 LYS A C 1
ATOM 633 O O . LYS A 1 89 ? -14.700 15.724 1.512 1.00 93.62 89 LYS A O 1
ATOM 638 N N . LEU A 1 90 ? -12.567 15.011 1.560 1.00 94.69 90 LEU A N 1
ATOM 639 C CA . LEU A 1 90 ? -12.791 13.831 0.727 1.00 94.69 90 LEU A CA 1
ATOM 640 C C . LEU A 1 90 ? -13.310 12.649 1.556 1.00 94.69 90 LEU A C 1
ATOM 642 O O . LEU A 1 90 ? -13.798 11.675 0.990 1.00 94.69 90 LEU A O 1
ATOM 646 N N . GLY A 1 91 ? -13.207 12.717 2.889 1.00 96.19 91 GLY A N 1
ATOM 647 C CA . GLY A 1 91 ? -13.701 11.683 3.799 1.00 96.19 91 GLY A CA 1
ATOM 648 C C . GLY A 1 91 ? -12.912 10.371 3.740 1.00 96.19 91 GLY A C 1
ATOM 649 O O . GLY A 1 91 ? -13.335 9.371 4.326 1.00 96.19 91 GLY A O 1
ATOM 650 N N . ILE A 1 92 ? -11.759 10.361 3.066 1.00 96.31 92 ILE A N 1
ATOM 651 C CA . ILE A 1 92 ? -10.896 9.185 2.910 1.00 96.31 92 ILE A CA 1
ATOM 652 C C . ILE A 1 92 ? -10.365 8.764 4.277 1.00 96.31 92 ILE A C 1
ATOM 654 O O . ILE A 1 92 ? -10.417 7.581 4.613 1.00 96.31 92 ILE A O 1
ATOM 658 N N . ALA A 1 93 ? -9.924 9.717 5.104 1.00 96.38 93 ALA A N 1
ATOM 659 C CA . ALA A 1 93 ? -9.414 9.412 6.438 1.00 96.38 93 ALA A CA 1
ATOM 660 C C . ALA A 1 93 ? -10.496 8.780 7.334 1.00 96.38 93 ALA A C 1
ATOM 662 O O . ALA A 1 93 ? -10.239 7.798 8.036 1.00 96.38 93 ALA A O 1
ATOM 663 N N . ALA A 1 94 ? -11.730 9.290 7.273 1.00 96.81 94 ALA A N 1
ATOM 664 C CA . ALA A 1 94 ? -12.856 8.744 8.028 1.00 96.81 94 ALA A CA 1
ATOM 665 C C . ALA A 1 94 ? -13.228 7.325 7.560 1.00 96.81 94 ALA A C 1
ATOM 667 O O . ALA A 1 94 ? -13.385 6.419 8.385 1.00 96.81 94 ALA A O 1
ATOM 668 N N . GLY A 1 95 ? -13.316 7.108 6.243 1.00 97.31 95 GLY A N 1
ATOM 669 C CA . GLY A 1 95 ? -13.583 5.794 5.656 1.00 97.31 95 GLY A CA 1
ATOM 670 C C . GLY A 1 95 ? -12.495 4.771 5.988 1.00 97.31 95 GLY A C 1
ATOM 671 O O . GLY A 1 95 ? -12.804 3.654 6.409 1.00 97.31 95 GLY A O 1
ATOM 672 N N . TYR A 1 96 ? -11.226 5.172 5.891 1.00 97.31 96 TYR A N 1
ATOM 673 C CA . TYR A 1 96 ? -10.083 4.344 6.263 1.00 97.31 96 TYR A CA 1
ATOM 674 C C . TYR A 1 96 ? -10.136 3.938 7.741 1.00 97.31 96 TYR A C 1
ATOM 676 O O . TYR A 1 96 ? -10.045 2.753 8.054 1.00 97.31 96 TYR A O 1
ATOM 684 N N . ASN A 1 97 ? -10.385 4.875 8.659 1.00 96.94 97 ASN A N 1
ATOM 685 C CA . ASN A 1 97 ? -10.504 4.559 10.086 1.00 96.94 97 ASN A CA 1
ATOM 686 C C . ASN A 1 97 ? -11.667 3.596 10.386 1.00 96.94 97 ASN A C 1
ATOM 688 O O . ASN A 1 97 ? -11.516 2.672 11.190 1.00 96.94 97 ASN A O 1
ATOM 692 N N . LYS A 1 98 ? -12.808 3.745 9.701 1.00 98.00 98 LYS A N 1
ATOM 693 C CA . LYS A 1 98 ? -13.933 2.800 9.808 1.00 98.00 98 LYS A CA 1
ATOM 694 C C . LYS A 1 98 ? -13.554 1.401 9.308 1.00 98.00 98 LYS A C 1
ATOM 696 O O . LYS A 1 98 ? -13.906 0.404 9.947 1.00 98.00 98 LYS A O 1
ATOM 701 N N . LEU A 1 99 ? -12.821 1.308 8.198 1.00 96.56 99 LEU A N 1
ATOM 702 C CA . LEU A 1 99 ? -12.287 0.042 7.689 1.00 96.56 99 LEU A CA 1
ATOM 703 C C . LEU A 1 99 ? -11.350 -0.609 8.716 1.00 96.56 99 LEU A C 1
ATOM 705 O O . LEU A 1 99 ? -11.508 -1.788 9.023 1.00 96.56 99 LEU A O 1
ATOM 709 N N . LEU A 1 100 ? -10.424 0.159 9.297 1.00 96.75 100 LEU A N 1
ATOM 710 C CA . LEU A 1 100 ? -9.495 -0.342 10.313 1.00 96.75 100 LEU A CA 1
ATOM 711 C C . LEU A 1 100 ? -10.209 -0.908 11.543 1.00 96.75 100 LEU A C 1
ATOM 713 O O . LEU A 1 100 ? -9.786 -1.936 12.075 1.00 96.75 100 LEU A O 1
ATOM 717 N N . GLY A 1 101 ? -11.278 -0.245 11.991 1.00 97.62 101 GLY A N 1
ATOM 718 C CA . GLY A 1 101 ? -12.100 -0.714 13.104 1.00 97.62 101 GLY A CA 1
ATOM 719 C C . GLY A 1 101 ? -12.859 -1.996 12.764 1.00 97.62 101 GLY A C 1
ATOM 720 O O . GLY A 1 101 ? -12.760 -2.981 13.492 1.00 97.62 101 GLY A O 1
ATOM 721 N N . SER A 1 102 ? -13.573 -2.002 11.636 1.00 97.50 102 SER A N 1
ATOM 722 C CA . SER A 1 102 ? -14.429 -3.127 11.225 1.00 97.50 102 SER A CA 1
ATOM 723 C C . SER A 1 102 ? -13.658 -4.377 10.794 1.00 97.50 102 SER A C 1
ATOM 725 O O . SER A 1 102 ? -14.130 -5.484 11.026 1.00 97.50 102 SER A O 1
ATOM 727 N N . GLN A 1 103 ? -12.462 -4.224 10.219 1.00 96.19 103 GLN A N 1
ATOM 728 C CA . GLN A 1 103 ? -11.663 -5.331 9.678 1.00 96.19 103 GLN A CA 1
ATOM 729 C C . GLN A 1 103 ? -10.418 -5.653 10.510 1.00 96.19 103 GLN A C 1
ATOM 731 O O . GLN A 1 103 ? -9.499 -6.328 10.038 1.00 96.19 103 GLN A O 1
ATOM 736 N N . ARG A 1 104 ? -10.367 -5.198 11.768 1.00 95.12 104 ARG A N 1
ATOM 737 C CA . ARG A 1 104 ? -9.198 -5.354 12.650 1.00 95.12 104 ARG A CA 1
ATOM 738 C C . ARG A 1 104 ? -8.699 -6.800 12.727 1.00 95.12 104 ARG A C 1
ATOM 740 O O . ARG A 1 104 ? -7.493 -7.029 12.655 1.00 95.12 104 ARG A O 1
ATOM 747 N N . ALA A 1 105 ? -9.607 -7.767 12.873 1.00 94.75 105 ALA A N 1
ATOM 748 C CA . ALA A 1 105 ? -9.255 -9.181 12.999 1.00 94.75 105 ALA A CA 1
ATOM 749 C C . ALA A 1 105 ? -8.638 -9.745 11.708 1.00 94.75 105 ALA A C 1
ATOM 751 O O . ALA A 1 105 ? -7.581 -10.378 11.764 1.00 94.75 105 ALA A O 1
ATOM 752 N N . SER A 1 106 ? -9.251 -9.458 10.556 1.00 92.31 106 SER A N 1
ATOM 753 C CA . SER A 1 106 ? -8.777 -9.867 9.228 1.00 92.31 106 SER A CA 1
ATOM 754 C C . SER A 1 106 ? -7.397 -9.283 8.926 1.00 92.31 106 SER A C 1
ATOM 756 O O . SER A 1 106 ? -6.473 -10.017 8.579 1.00 92.31 106 SER A O 1
ATOM 758 N N . LEU A 1 107 ? -7.218 -7.979 9.164 1.00 92.56 107 LEU A N 1
ATOM 759 C CA . LEU A 1 107 ? -5.945 -7.280 8.964 1.00 92.56 107 LEU A CA 1
ATOM 760 C C . LEU A 1 107 ? -4.841 -7.823 9.883 1.00 92.56 107 LEU A C 1
ATOM 762 O O . LEU A 1 107 ? -3.714 -8.037 9.442 1.00 92.56 107 LEU A O 1
ATOM 766 N N . ALA A 1 108 ? -5.160 -8.100 11.151 1.00 90.50 108 ALA A N 1
ATOM 767 C CA . ALA A 1 108 ? -4.207 -8.704 12.078 1.00 90.50 108 ALA A CA 1
ATOM 768 C C . ALA A 1 108 ? -3.836 -10.142 11.676 1.00 90.50 108 ALA A C 1
ATOM 770 O O . ALA A 1 108 ? -2.698 -10.562 11.875 1.00 90.50 108 ALA A O 1
ATOM 771 N N . SER A 1 109 ? -4.782 -10.902 11.115 1.00 90.44 109 SER A N 1
ATOM 772 C CA . SER A 1 109 ? -4.521 -12.244 10.589 1.00 90.44 109 SER A CA 1
ATOM 773 C C . SER A 1 109 ? -3.571 -12.207 9.396 1.00 90.44 109 SER A C 1
ATOM 775 O O . SER A 1 109 ? -2.578 -12.932 9.397 1.00 90.44 109 SER A O 1
ATOM 777 N N . ALA A 1 110 ? -3.816 -11.310 8.438 1.00 88.00 110 ALA A N 1
ATOM 778 C CA . ALA A 1 110 ? -2.942 -11.138 7.284 1.00 88.00 110 ALA A CA 1
ATOM 779 C C . ALA A 1 110 ? -1.520 -10.743 7.678 1.00 88.00 110 ALA A C 1
ATOM 781 O O . ALA A 1 110 ? -0.569 -11.381 7.240 1.00 88.00 110 ALA A O 1
ATOM 782 N N . TYR A 1 111 ? -1.370 -9.773 8.583 1.00 85.75 111 TYR A N 1
ATOM 783 C CA . TYR A 1 111 ? -0.049 -9.366 9.061 1.00 85.75 111 TYR A CA 1
ATOM 784 C C . TYR A 1 111 ? 0.719 -10.526 9.717 1.00 85.75 111 TYR A C 1
ATOM 786 O O . TYR A 1 111 ? 1.909 -10.716 9.473 1.00 85.75 111 TYR A O 1
ATOM 794 N N . ARG A 1 112 ? 0.035 -11.361 10.513 1.00 88.19 112 ARG A N 1
ATOM 795 C CA . ARG A 1 112 ? 0.651 -12.565 11.092 1.00 88.19 112 ARG A CA 1
ATOM 796 C C . ARG A 1 112 ? 1.025 -13.599 10.032 1.00 88.19 112 ARG A C 1
ATOM 798 O O . ARG A 1 112 ? 2.069 -14.228 10.167 1.00 88.19 112 ARG A O 1
ATOM 805 N N . ALA A 1 113 ? 0.182 -13.810 9.023 1.00 88.75 113 ALA A N 1
ATOM 806 C CA . ALA A 1 113 ? 0.464 -14.741 7.934 1.00 88.75 113 ALA A CA 1
ATOM 807 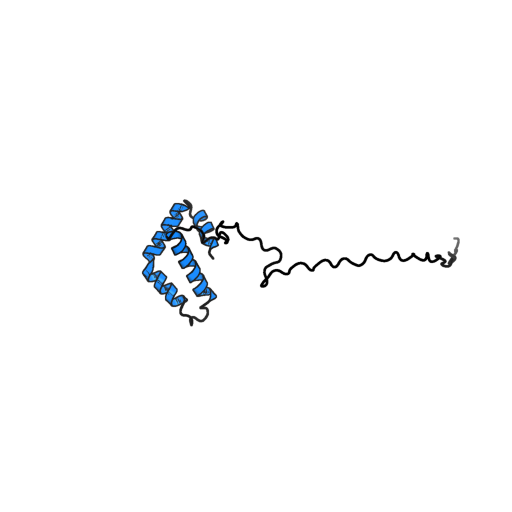C C . ALA A 1 113 ? 1.694 -14.297 7.124 1.00 88.75 113 ALA A C 1
ATOM 809 O O . ALA A 1 113 ? 2.579 -15.114 6.872 1.00 88.75 113 ALA A O 1
ATOM 810 N N . GLU A 1 114 ? 1.816 -13.000 6.840 1.00 86.69 114 GLU A N 1
ATOM 811 C CA . GLU A 1 114 ? 2.977 -12.447 6.142 1.00 86.69 114 GLU A CA 1
ATOM 812 C C . GLU A 1 114 ? 4.250 -12.536 6.997 1.00 86.69 114 GLU A C 1
ATOM 814 O O . GLU A 1 114 ? 5.300 -12.983 6.534 1.00 86.69 114 GLU A O 1
ATOM 819 N N . GLY A 1 115 ? 4.144 -12.238 8.296 1.00 86.19 115 GLY A N 1
ATOM 820 C CA . GLY A 1 115 ? 5.244 -12.437 9.242 1.00 86.19 115 GLY A CA 1
ATOM 821 C C . GLY A 1 115 ? 5.739 -13.890 9.285 1.00 86.19 115 GLY A C 1
ATOM 822 O O . GLY A 1 115 ? 6.945 -14.130 9.341 1.00 86.19 115 GLY A O 1
ATOM 823 N N . LYS A 1 116 ? 4.827 -14.870 9.196 1.00 89.12 116 LYS A N 1
ATOM 824 C CA . LYS A 1 116 ? 5.186 -16.294 9.098 1.00 89.12 116 LYS A CA 1
ATOM 825 C C . LYS A 1 116 ? 5.878 -16.631 7.779 1.00 89.12 116 LYS A C 1
ATOM 827 O O . LYS A 1 116 ? 6.848 -17.382 7.806 1.00 89.12 116 LYS A O 1
ATOM 832 N N . ARG A 1 117 ? 5.419 -16.074 6.653 1.00 88.31 117 ARG A N 1
ATOM 833 C CA . ARG A 1 117 ? 6.022 -16.287 5.326 1.00 88.31 117 ARG A CA 1
ATOM 834 C C . ARG A 1 117 ? 7.481 -15.833 5.279 1.00 88.31 117 ARG A C 1
ATOM 836 O O . ARG A 1 117 ? 8.315 -16.533 4.714 1.00 88.31 117 ARG A O 1
ATOM 843 N N . PHE A 1 118 ? 7.799 -14.697 5.895 1.00 89.19 118 PHE A N 1
ATOM 844 C CA . PHE A 1 118 ? 9.163 -14.157 5.891 1.00 89.19 118 PHE A CA 1
ATOM 845 C C . PHE A 1 118 ? 10.066 -14.696 7.008 1.00 89.19 118 PHE A C 1
ATOM 847 O O . PHE A 1 118 ? 11.287 -14.533 6.937 1.00 89.19 118 PHE A O 1
ATOM 854 N N . GLY A 1 119 ? 9.499 -15.321 8.045 1.00 85.81 119 GLY A N 1
ATOM 855 C CA . GLY A 1 119 ? 10.222 -16.000 9.129 1.00 85.81 119 GLY A CA 1
ATOM 856 C C . GLY A 1 119 ? 11.012 -15.090 10.084 1.00 85.81 119 GLY A C 1
ATOM 857 O O . GLY A 1 119 ? 11.401 -15.531 11.161 1.00 85.81 119 GLY A O 1
ATOM 858 N N . ALA A 1 120 ? 11.234 -13.823 9.728 1.00 85.44 120 ALA A N 1
ATOM 859 C CA . ALA A 1 120 ? 11.871 -12.811 10.561 1.00 85.44 120 ALA A CA 1
ATOM 860 C C . ALA A 1 120 ? 11.175 -11.459 10.376 1.00 85.44 120 ALA A C 1
ATOM 862 O O . ALA A 1 120 ? 10.941 -11.029 9.244 1.00 85.44 120 ALA A O 1
ATOM 863 N N . ALA A 1 121 ? 10.914 -10.760 11.485 1.00 81.38 121 ALA A N 1
ATOM 864 C CA . ALA A 1 121 ? 10.235 -9.464 11.472 1.00 81.38 121 ALA A CA 1
ATOM 865 C C . ALA A 1 121 ? 10.943 -8.438 10.571 1.00 81.38 121 ALA A C 1
ATOM 867 O O . ALA A 1 121 ? 10.283 -7.766 9.793 1.00 81.38 121 ALA A O 1
ATOM 868 N N . ALA A 1 122 ? 12.280 -8.391 10.590 1.00 85.88 122 ALA A N 1
ATOM 869 C CA . ALA A 1 122 ? 13.057 -7.480 9.746 1.00 85.88 122 ALA A CA 1
ATOM 870 C C . ALA A 1 122 ? 12.877 -7.737 8.237 1.00 85.88 122 ALA A C 1
ATOM 872 O O . ALA A 1 122 ? 12.865 -6.797 7.452 1.00 85.88 122 ALA A O 1
ATOM 873 N N . LYS A 1 123 ? 12.714 -9.000 7.817 1.00 88.00 123 LYS A N 1
ATOM 874 C CA . LYS A 1 123 ? 12.470 -9.342 6.404 1.00 88.00 123 LYS A CA 1
ATOM 875 C C . LYS A 1 123 ? 11.050 -8.981 5.982 1.00 88.00 123 LYS A C 1
ATOM 877 O O . LYS A 1 123 ? 10.863 -8.457 4.892 1.00 88.00 123 LYS A O 1
ATOM 882 N N . ALA A 1 124 ? 10.077 -9.240 6.856 1.00 84.81 124 ALA A N 1
ATOM 883 C CA . ALA A 1 124 ? 8.698 -8.826 6.629 1.00 84.81 124 ALA A CA 1
ATOM 884 C C . ALA A 1 124 ? 8.600 -7.299 6.519 1.00 84.81 124 ALA A C 1
ATOM 886 O O . ALA A 1 124 ? 7.973 -6.799 5.597 1.00 84.81 124 ALA A O 1
ATOM 887 N N . ASP A 1 125 ? 9.269 -6.564 7.407 1.00 84.12 125 ASP A N 1
ATOM 888 C CA . ASP A 1 125 ? 9.292 -5.100 7.402 1.00 84.12 125 ASP A CA 1
ATOM 889 C C . ASP A 1 125 ? 9.977 -4.530 6.149 1.00 84.12 125 ASP A C 1
ATOM 891 O O . ASP A 1 125 ? 9.420 -3.668 5.471 1.00 84.12 125 ASP A O 1
ATOM 895 N N . ALA A 1 126 ? 11.130 -5.084 5.758 1.00 88.25 126 ALA A N 1
ATOM 896 C CA . ALA A 1 126 ? 11.827 -4.691 4.533 1.00 88.25 126 ALA A CA 1
ATOM 897 C C . ALA A 1 126 ? 10.991 -4.921 3.261 1.00 88.25 126 ALA A C 1
ATOM 899 O O . ALA A 1 126 ? 11.113 -4.163 2.303 1.00 88.25 126 ALA A O 1
ATOM 900 N N . HIS A 1 127 ? 10.146 -5.956 3.239 1.00 87.75 127 HIS A N 1
ATOM 901 C CA . HIS A 1 127 ? 9.224 -6.213 2.128 1.00 87.75 127 HIS A CA 1
ATOM 902 C C . HIS A 1 127 ? 8.030 -5.257 2.160 1.00 87.75 127 HIS A C 1
ATOM 904 O O . HIS A 1 127 ? 7.730 -4.581 1.181 1.00 87.75 127 HIS A O 1
ATOM 910 N N . ILE A 1 128 ? 7.384 -5.147 3.320 1.00 82.44 128 ILE A N 1
ATOM 911 C CA . ILE A 1 128 ? 6.209 -4.301 3.556 1.00 82.44 128 ILE A CA 1
ATOM 912 C C . ILE A 1 128 ? 6.505 -2.820 3.300 1.00 82.44 128 ILE A C 1
ATOM 914 O O . ILE A 1 128 ? 5.611 -2.079 2.900 1.00 82.44 128 ILE A O 1
ATOM 918 N N . THR A 1 129 ? 7.735 -2.365 3.514 1.00 85.94 129 THR A N 1
ATOM 919 C CA . THR A 1 129 ? 8.092 -0.964 3.272 1.00 85.94 129 THR A CA 1
ATOM 920 C C . THR A 1 129 ? 8.198 -0.595 1.795 1.00 85.94 129 THR A C 1
ATOM 922 O O . THR A 1 129 ? 8.136 0.586 1.476 1.00 85.94 129 THR A O 1
ATOM 925 N N . GLN A 1 130 ? 8.256 -1.568 0.879 1.00 85.69 130 GLN A N 1
ATOM 926 C CA . GLN A 1 130 ? 8.301 -1.306 -0.567 1.00 85.69 130 GLN A CA 1
ATOM 927 C C . GLN A 1 130 ? 6.976 -0.796 -1.153 1.00 85.69 130 GLN A C 1
ATOM 929 O O . GLN A 1 130 ? 6.935 -0.441 -2.331 1.00 85.69 130 GLN A O 1
ATOM 934 N N . VAL A 1 131 ? 5.892 -0.784 -0.366 1.00 85.25 131 VAL A N 1
ATOM 935 C CA . VAL A 1 131 ? 4.572 -0.295 -0.801 1.00 85.25 131 VAL A CA 1
ATOM 936 C C . VAL A 1 131 ? 4.192 1.085 -0.255 1.00 85.25 131 VAL A C 1
ATOM 938 O O . VAL A 1 131 ? 3.086 1.545 -0.543 1.00 85.25 131 VAL A O 1
ATOM 941 N N . TYR A 1 132 ? 5.064 1.732 0.526 1.00 77.31 132 TYR A N 1
ATOM 942 C CA . TYR A 1 132 ? 4.897 3.130 0.953 1.00 77.31 132 TYR A CA 1
ATOM 943 C C . TYR A 1 132 ? 5.668 4.072 0.028 1.00 77.31 132 TYR A C 1
ATOM 945 O O . TYR A 1 132 ? 5.130 5.170 -0.238 1.00 77.31 132 TYR A O 1
#

Foldseek 3Di:
DDDDDDDDDDDDDDDDDDPPPPPDPDDPPDPPPPDDDDPPPDDPDDDFADAPVPPHHDDLPPPDDPLVVVLLVLLVLVCCCVPPCVVCPVVSVVVSVVCCVVCVPVNVVSLVVLCVVQVHPVSSCVSSVSSD

Sequence (132 aa):
MVATTAAVVLLTSCTQKAVQSTATPTPPAATVASRPTPPAGAYDNLKLPPADGKGGYRTINSDISDVEAMWHLRSALNVAALSCDRSGKLGIAAGYNKLLGSQRASLASAYRAEGKRFGAAAKADAHITQVY